Protein AF-A0A519BRN1-F1 (afdb_monomer)

Secondary structure (DSSP, 8-state):
----EEEEEPTTTTT-TT-S-SEEEEETTS--EEEEEEEESSSEEEEEHHHHHHHHHHHHHTT-EEEEEEEETTTEEEEE-GGGSEE-SSEEEEEHHHHHHH-B-HHHHH--

Mean predicted aligned error: 5.18 Å

Radius of gyration: 13.84 Å; Cα contacts (8 Å, |Δi|>4): 198; chains: 1; bounding box: 29×32×37 Å

Sequence (112 aa):
MSNKKKGSNVAGSGVNDDSPCDLIVGKINRKGFTIEAKSSRKDRIYISKMQIEDFILFSKMINLNPIIALRFNREGWLFLNPKELVDSGKNWVISLKKAKEKGLRFSQFFEK

Nearest PDB structures (foldseek):
  2wcw-assembly1_B  TM=8.938E-01  e=7.271E-10  Archaeoglobus fulgidus
  2wcz-assembly1_A  TM=8.774E-01  e=1.377E-09  Archaeoglobus fulgidus
  2wcw-assembly2_C  TM=8.728E-01  e=1.212E-09  Archaeoglobus fulgidus
  2wcz-assembly1_B  TM=8.719E-01  e=2.153E-09  Archaeoglobus fulgidus
  2eo0-assembly2_A  TM=8.766E-01  e=1.452E-06  Sulfurisphaera tokodaii str. 7

Structure (mmCIF, N/CA/C/O backbone):
data_AF-A0A519BRN1-F1
#
_entry.id   AF-A0A519BRN1-F1
#
loop_
_atom_site.group_PDB
_atom_site.id
_atom_site.type_symbol
_atom_site.label_atom_id
_atom_site.label_alt_id
_atom_site.label_comp_id
_atom_site.label_asym_id
_atom_site.label_entity_id
_atom_site.label_seq_id
_atom_site.pdbx_PDB_ins_code
_atom_site.Cartn_x
_atom_site.Cartn_y
_atom_site.Cartn_z
_atom_site.occupancy
_atom_site.B_iso_or_equiv
_atom_site.auth_seq_id
_atom_site.auth_comp_id
_atom_site.auth_asym_id
_atom_site.auth_atom_id
_atom_site.pdbx_PDB_model_num
ATOM 1 N N . MET A 1 1 ? -3.869 -18.170 -23.957 1.00 42.00 1 MET A N 1
ATOM 2 C CA . MET A 1 1 ? -2.509 -18.220 -23.365 1.00 42.00 1 MET A CA 1
ATOM 3 C C . MET A 1 1 ? -2.621 -18.138 -21.848 1.00 42.00 1 MET A C 1
ATOM 5 O O . MET A 1 1 ? -3.193 -17.185 -21.343 1.00 42.00 1 MET A O 1
ATOM 9 N N . SER A 1 2 ? -2.141 -19.148 -21.121 1.00 44.34 2 SER A N 1
ATOM 10 C CA . SER A 1 2 ? -2.207 -19.202 -19.652 1.00 44.34 2 SER A CA 1
ATOM 11 C C . SER A 1 2 ? -1.351 -18.097 -19.015 1.00 44.34 2 SER A C 1
ATOM 13 O O . SER A 1 2 ? -0.135 -18.087 -19.206 1.00 44.34 2 SER A O 1
ATOM 15 N N . ASN A 1 3 ? -1.958 -17.217 -18.210 1.00 50.66 3 ASN A N 1
ATOM 16 C CA . ASN A 1 3 ? -1.281 -16.213 -17.374 1.00 50.66 3 ASN A CA 1
ATOM 17 C C . ASN A 1 3 ? -0.478 -16.904 -16.241 1.00 50.66 3 ASN A C 1
ATOM 19 O O . ASN A 1 3 ? -0.870 -16.858 -15.073 1.00 50.66 3 ASN A O 1
ATOM 23 N N . LYS A 1 4 ? 0.632 -17.585 -16.570 1.00 59.59 4 LYS A N 1
ATOM 24 C CA . LYS A 1 4 ? 1.531 -18.197 -15.575 1.00 59.59 4 LYS A CA 1
ATOM 25 C C . LYS A 1 4 ? 2.218 -17.099 -14.755 1.00 59.59 4 LYS A C 1
ATOM 27 O O . LYS A 1 4 ? 2.780 -16.156 -15.310 1.00 59.59 4 LYS A O 1
ATOM 32 N N . LYS A 1 5 ? 2.169 -17.239 -13.430 1.00 64.81 5 LYS A N 1
ATOM 33 C CA . LYS A 1 5 ? 2.798 -16.346 -12.447 1.00 64.81 5 LYS A CA 1
ATOM 34 C C . LYS A 1 5 ? 3.706 -17.180 -11.559 1.00 64.81 5 LYS A C 1
ATOM 36 O O . LYS A 1 5 ? 3.372 -18.323 -11.256 1.00 64.81 5 LYS A O 1
ATOM 41 N N . LYS A 1 6 ? 4.834 -16.614 -11.149 1.00 70.56 6 LYS A N 1
ATOM 42 C CA . LYS A 1 6 ? 5.718 -17.205 -10.140 1.00 70.56 6 LYS A CA 1
ATOM 43 C C . LYS A 1 6 ? 5.949 -16.158 -9.062 1.00 70.56 6 LYS A C 1
ATOM 45 O O . LYS A 1 6 ? 6.161 -14.993 -9.395 1.00 70.56 6 LYS A O 1
ATOM 50 N N . GLY A 1 7 ? 5.853 -16.567 -7.806 1.00 69.25 7 GLY A N 1
ATOM 51 C CA . GLY A 1 7 ? 6.103 -15.711 -6.654 1.00 69.25 7 GLY A CA 1
ATOM 52 C C . GLY A 1 7 ? 7.159 -16.335 -5.758 1.00 69.25 7 GLY A C 1
ATOM 53 O O . GLY A 1 7 ? 7.232 -17.560 -5.663 1.00 69.25 7 GLY A O 1
ATOM 54 N N . SER A 1 8 ? 7.958 -15.494 -5.118 1.00 67.88 8 SER A N 1
ATOM 55 C CA . SER A 1 8 ? 8.890 -15.888 -4.065 1.00 67.88 8 SER A CA 1
ATOM 56 C C . SER A 1 8 ? 8.759 -14.926 -2.891 1.00 67.88 8 SER A C 1
ATOM 58 O O . SER A 1 8 ? 8.619 -13.717 -3.097 1.00 67.88 8 SER A O 1
ATOM 60 N N . ASN A 1 9 ? 8.830 -15.465 -1.675 1.00 75.69 9 ASN A N 1
ATOM 61 C CA . ASN A 1 9 ? 9.023 -14.650 -0.478 1.00 75.69 9 ASN A CA 1
ATOM 62 C C . ASN A 1 9 ? 10.421 -14.029 -0.515 1.00 75.69 9 ASN A C 1
ATOM 64 O O . ASN A 1 9 ? 11.356 -14.646 -1.037 1.00 75.69 9 ASN A O 1
ATOM 68 N N . VAL A 1 10 ? 10.567 -12.834 0.049 1.00 69.94 10 VAL A N 1
ATOM 69 C CA . VAL A 1 10 ? 11.888 -12.237 0.256 1.00 69.94 10 VAL A CA 1
ATOM 70 C C . VAL A 1 10 ? 12.510 -12.837 1.516 1.00 69.94 10 VAL A C 1
ATOM 72 O O . VAL A 1 10 ? 11.871 -12.933 2.562 1.00 69.94 10 VAL A O 1
ATOM 75 N N . ALA A 1 11 ? 13.759 -13.295 1.419 1.00 68.88 11 ALA A N 1
ATOM 76 C CA . ALA A 1 11 ? 14.470 -13.829 2.574 1.00 68.88 11 ALA A CA 1
ATOM 77 C C . ALA A 1 11 ? 14.597 -12.740 3.654 1.00 68.88 11 ALA A C 1
ATOM 79 O O . ALA A 1 11 ? 15.075 -11.647 3.371 1.00 68.88 11 ALA A O 1
ATOM 80 N N . GLY A 1 12 ? 14.162 -13.045 4.878 1.00 55.59 12 GLY A N 1
ATOM 81 C CA . GLY A 1 12 ? 14.178 -12.102 6.000 1.00 55.59 12 GLY A CA 1
ATOM 82 C C . GLY A 1 12 ? 12.842 -11.417 6.306 1.00 55.59 12 GLY A C 1
ATOM 83 O O . GLY A 1 12 ? 12.723 -10.882 7.405 1.00 55.59 12 GLY A O 1
ATOM 84 N N . SER A 1 13 ? 11.821 -11.519 5.438 1.00 58.34 13 SER A N 1
ATOM 85 C CA . SER A 1 13 ? 10.510 -10.830 5.534 1.00 58.34 13 SER A CA 1
ATOM 86 C C . SER A 1 13 ? 9.575 -11.290 6.677 1.00 58.34 13 SER A C 1
ATOM 88 O O . SER A 1 13 ? 8.353 -11.297 6.555 1.00 58.34 13 SER A O 1
ATOM 90 N N . GLY A 1 14 ? 10.134 -11.740 7.795 1.00 50.09 14 GLY A N 1
ATOM 91 C CA . GLY A 1 14 ? 9.390 -12.202 8.970 1.00 50.09 14 GLY A CA 1
ATOM 92 C C . GLY A 1 14 ? 10.242 -12.395 10.225 1.00 50.09 14 GLY A C 1
ATOM 93 O O . GLY A 1 14 ? 9.695 -12.751 11.265 1.00 50.09 14 GLY A O 1
ATOM 94 N N . VAL A 1 15 ? 11.559 -12.176 10.131 1.00 53.34 15 VAL A N 1
ATOM 95 C CA . VAL A 1 15 ? 12.506 -12.280 11.255 1.00 53.34 15 VAL A CA 1
ATOM 96 C C . VAL A 1 15 ? 13.200 -10.948 11.555 1.00 53.34 15 VAL A C 1
ATOM 98 O O . VAL A 1 15 ? 13.464 -10.690 12.723 1.00 53.34 15 VAL A O 1
ATOM 101 N N . ASN A 1 16 ? 13.404 -10.088 10.544 1.00 49.34 16 ASN A N 1
ATOM 102 C CA . ASN A 1 16 ? 13.910 -8.716 10.676 1.00 49.34 16 ASN A CA 1
ATOM 103 C C . ASN A 1 16 ? 13.008 -7.747 9.886 1.00 49.34 16 ASN A C 1
ATOM 105 O O . ASN A 1 16 ? 12.509 -8.102 8.819 1.00 49.34 16 ASN A O 1
ATOM 109 N N . ASP A 1 17 ? 12.836 -6.521 10.387 1.00 57.56 17 ASP A N 1
ATOM 110 C CA . ASP A 1 17 ? 12.020 -5.456 9.763 1.00 57.56 17 ASP A CA 1
ATOM 111 C C . ASP A 1 17 ? 12.728 -4.783 8.558 1.00 57.56 17 ASP A C 1
ATOM 113 O O . ASP A 1 17 ? 12.191 -3.862 7.951 1.00 57.56 17 ASP A O 1
ATOM 117 N N . ASP A 1 18 ? 13.923 -5.262 8.187 1.00 64.38 18 ASP A N 1
ATOM 118 C CA . ASP A 1 18 ? 14.767 -4.699 7.117 1.00 64.38 18 ASP A CA 1
ATOM 119 C C . ASP A 1 18 ? 14.486 -5.303 5.727 1.00 64.38 18 ASP A C 1
ATOM 121 O O . ASP A 1 18 ? 15.200 -5.026 4.759 1.00 64.38 18 ASP A O 1
ATOM 125 N N . SER A 1 19 ? 13.477 -6.173 5.599 1.00 78.50 19 SER A N 1
ATOM 126 C CA . SER A 1 19 ? 13.108 -6.705 4.285 1.00 78.50 19 SER A CA 1
ATOM 127 C C . SER A 1 19 ? 12.488 -5.596 3.432 1.00 78.50 19 SER A C 1
ATOM 129 O O . SER A 1 19 ? 11.524 -4.965 3.862 1.00 78.50 19 SER A O 1
ATOM 131 N N . PRO A 1 20 ? 12.960 -5.374 2.194 1.00 81.94 20 PRO A N 1
ATOM 132 C CA . PRO A 1 20 ? 12.492 -4.256 1.383 1.00 81.94 20 PRO A CA 1
ATOM 133 C C . PRO A 1 20 ? 11.085 -4.464 0.797 1.00 81.94 20 PRO A C 1
ATOM 135 O O . PRO A 1 20 ? 10.507 -3.526 0.252 1.00 81.94 20 PRO A O 1
ATOM 138 N N . CYS A 1 21 ? 10.565 -5.697 0.839 1.00 89.38 21 CYS A N 1
ATOM 139 C CA . CYS A 1 21 ? 9.157 -6.057 0.641 1.00 89.38 21 CYS A CA 1
ATOM 140 C C . CYS A 1 21 ? 8.899 -7.493 1.136 1.00 89.38 21 CYS A C 1
ATOM 142 O O . CYS A 1 21 ? 9.845 -8.207 1.477 1.00 89.38 21 CYS A O 1
ATOM 144 N N . ASP A 1 22 ? 7.646 -7.952 1.108 1.00 91.12 22 ASP A N 1
ATOM 145 C CA . ASP A 1 22 ? 7.287 -9.324 1.495 1.00 91.12 22 ASP A CA 1
ATOM 146 C C . ASP A 1 22 ? 7.333 -10.313 0.324 1.00 91.12 22 ASP A C 1
ATOM 148 O O . ASP A 1 22 ? 7.795 -11.448 0.469 1.00 91.12 22 ASP A O 1
ATOM 152 N N . LEU A 1 23 ? 6.848 -9.904 -0.856 1.00 92.19 23 LEU A N 1
ATOM 153 C CA . LEU A 1 23 ? 6.756 -10.780 -2.029 1.00 92.19 23 LEU A CA 1
ATOM 154 C C . LEU A 1 23 ? 7.238 -10.097 -3.302 1.00 92.19 23 LEU A C 1
ATOM 156 O O . LEU A 1 23 ? 6.908 -8.945 -3.586 1.00 92.19 23 LEU A O 1
ATOM 160 N N . ILE A 1 24 ? 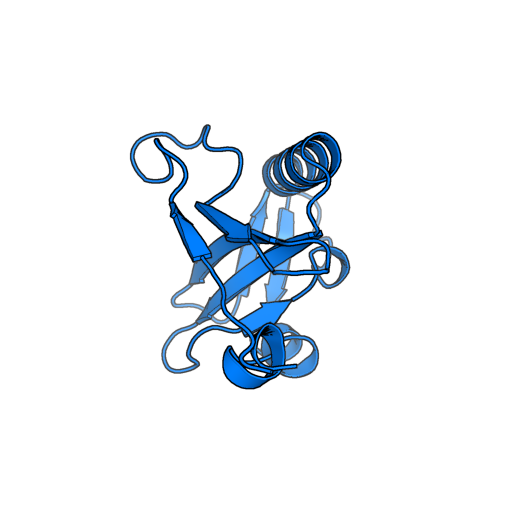7.893 -10.886 -4.149 1.00 93.56 24 ILE A N 1
ATOM 161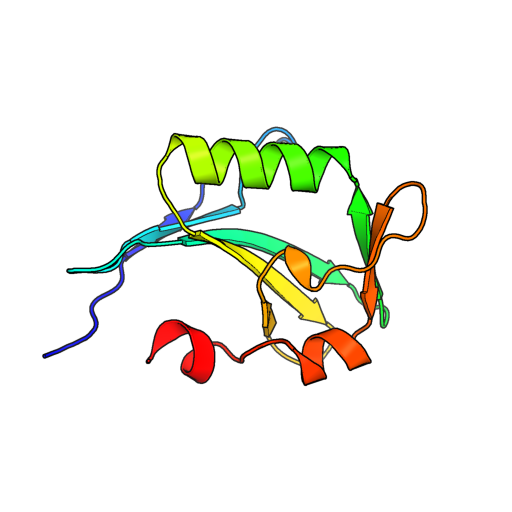 C CA . ILE A 1 24 ? 8.176 -10.530 -5.537 1.00 93.56 24 ILE A CA 1
ATOM 162 C C . ILE A 1 24 ? 7.399 -11.480 -6.443 1.00 93.56 24 ILE A C 1
ATOM 164 O O . ILE A 1 24 ? 7.498 -12.703 -6.328 1.00 93.56 24 ILE A O 1
ATOM 168 N N . VAL A 1 25 ? 6.608 -10.916 -7.354 1.00 92.88 25 VAL A N 1
ATOM 169 C CA . VAL A 1 25 ? 5.754 -11.659 -8.283 1.00 92.88 25 VAL A CA 1
ATOM 170 C C . VAL A 1 25 ? 6.153 -11.348 -9.717 1.00 92.88 25 VAL A C 1
ATOM 172 O O . VAL A 1 25 ? 5.922 -10.250 -10.228 1.00 92.88 25 VAL A O 1
ATOM 175 N N . GLY A 1 26 ? 6.694 -12.352 -10.401 1.00 89.94 26 GLY A N 1
ATOM 176 C CA . GLY A 1 26 ? 6.994 -12.294 -11.826 1.00 89.94 26 GLY A CA 1
ATOM 177 C C . GLY A 1 26 ? 5.749 -12.509 -12.690 1.00 89.94 26 GLY A C 1
ATOM 178 O O . GLY A 1 26 ? 4.886 -13.341 -12.385 1.00 89.94 26 GLY A O 1
ATOM 179 N N . LYS A 1 27 ? 5.680 -11.791 -13.815 1.00 89.25 27 LYS A N 1
ATOM 180 C CA . LYS A 1 27 ? 4.690 -11.998 -14.878 1.00 89.25 27 LYS A CA 1
ATOM 181 C C . LYS A 1 27 ? 5.394 -12.153 -16.226 1.00 89.25 27 LYS A C 1
ATOM 183 O O . LYS A 1 27 ? 6.375 -11.477 -16.504 1.00 89.25 27 LYS A O 1
ATOM 188 N N . ILE A 1 28 ? 4.870 -13.043 -17.064 1.00 87.50 28 ILE A N 1
ATOM 189 C CA . ILE A 1 28 ? 5.349 -13.223 -18.440 1.00 87.50 28 ILE A CA 1
ATOM 190 C C . ILE A 1 28 ? 4.838 -12.050 -19.293 1.00 87.50 28 ILE A C 1
ATOM 192 O O . ILE A 1 28 ? 3.664 -11.689 -19.192 1.00 87.50 28 ILE A O 1
ATOM 196 N N . ASN A 1 29 ? 5.713 -11.468 -20.120 1.00 87.00 29 ASN A N 1
ATOM 197 C CA . ASN A 1 29 ? 5.421 -10.396 -21.090 1.00 87.00 29 ASN A CA 1
ATOM 198 C C . ASN A 1 29 ? 4.893 -9.069 -20.508 1.00 87.00 29 ASN A C 1
ATOM 200 O O . ASN A 1 29 ? 4.349 -8.248 -21.241 1.00 87.00 29 ASN A O 1
ATOM 204 N N . ARG A 1 30 ? 5.032 -8.833 -19.198 1.00 88.69 30 ARG A N 1
ATOM 205 C CA . ARG A 1 30 ? 4.713 -7.546 -18.555 1.00 88.69 30 ARG A CA 1
ATOM 206 C C . ARG A 1 30 ? 5.469 -7.386 -17.244 1.00 88.69 30 ARG A C 1
ATOM 208 O O . ARG A 1 30 ? 5.856 -8.373 -16.625 1.00 88.69 30 ARG A O 1
ATOM 215 N N . LYS A 1 31 ? 5.620 -6.137 -16.802 1.00 91.62 31 LYS A N 1
ATOM 216 C CA . LYS A 1 31 ? 6.245 -5.792 -15.521 1.00 91.62 31 LYS A CA 1
ATOM 217 C C . LYS A 1 31 ? 5.529 -6.509 -14.366 1.00 91.62 31 LYS A C 1
ATOM 219 O O . LYS A 1 31 ? 4.299 -6.475 -14.277 1.00 91.62 31 LYS A O 1
ATOM 224 N N . GLY A 1 32 ? 6.306 -7.186 -13.522 1.00 94.62 32 GLY A N 1
ATOM 225 C CA . GLY A 1 32 ? 5.818 -7.871 -12.326 1.00 94.62 32 GLY A CA 1
ATOM 226 C C . GLY A 1 32 ? 5.502 -6.904 -11.183 1.00 94.62 32 GLY A C 1
ATOM 227 O O . GLY A 1 32 ? 5.374 -5.694 -11.389 1.00 94.62 32 GLY A O 1
ATOM 228 N N . PHE A 1 33 ? 5.402 -7.443 -9.973 1.00 96.38 33 PHE A N 1
ATOM 229 C CA . PHE A 1 33 ? 5.060 -6.683 -8.775 1.00 96.38 33 PHE A CA 1
ATOM 230 C C . PHE A 1 33 ? 6.016 -6.975 -7.629 1.00 96.38 33 PHE A C 1
ATOM 232 O O . PHE A 1 33 ? 6.442 -8.112 -7.445 1.00 96.38 33 PHE A O 1
ATOM 239 N N . THR A 1 34 ? 6.273 -5.952 -6.836 1.00 97.50 34 THR A N 1
ATOM 240 C CA . THR A 1 34 ? 6.678 -6.068 -5.436 1.00 97.50 34 THR A CA 1
ATOM 241 C C . THR A 1 34 ? 5.439 -5.872 -4.578 1.00 97.50 34 THR A C 1
ATOM 243 O O . THR A 1 34 ? 4.556 -5.080 -4.924 1.00 97.50 34 THR A O 1
ATOM 246 N N . ILE A 1 35 ? 5.337 -6.614 -3.482 1.00 96.88 35 ILE A N 1
ATOM 247 C CA . ILE A 1 35 ? 4.173 -6.564 -2.602 1.00 96.88 35 ILE A CA 1
ATOM 248 C C . ILE A 1 35 ? 4.632 -6.388 -1.164 1.00 96.88 35 ILE A C 1
ATOM 250 O O . ILE A 1 35 ? 5.395 -7.208 -0.662 1.00 96.88 35 ILE A O 1
ATOM 254 N N . GLU A 1 36 ? 4.107 -5.352 -0.522 1.00 96.81 36 GLU A N 1
ATOM 255 C CA . GLU A 1 36 ? 4.180 -5.144 0.922 1.00 96.81 36 GLU A CA 1
ATOM 256 C C . GLU A 1 36 ? 2.831 -5.541 1.531 1.00 96.81 36 GLU A C 1
ATOM 258 O O . GLU A 1 36 ? 1.780 -5.009 1.153 1.00 96.81 36 GLU A O 1
ATOM 263 N N . ALA A 1 37 ? 2.832 -6.505 2.443 1.00 96.44 37 ALA A N 1
ATOM 264 C CA . ALA A 1 37 ? 1.644 -7.051 3.068 1.00 96.44 37 ALA A CA 1
ATOM 265 C C . ALA A 1 37 ? 1.458 -6.482 4.477 1.00 96.44 37 ALA A C 1
ATOM 267 O O . ALA A 1 37 ? 2.329 -6.544 5.338 1.00 96.44 37 ALA A O 1
ATOM 268 N N . LYS A 1 38 ? 0.259 -5.969 4.760 1.00 96.38 38 LYS A N 1
ATOM 269 C CA . LYS A 1 38 ? -0.125 -5.527 6.104 1.00 96.38 38 LYS A CA 1
ATOM 270 C C . LYS A 1 38 ? -1.461 -6.124 6.494 1.00 96.38 38 LYS A C 1
ATOM 272 O O . LYS A 1 38 ? -2.362 -6.304 5.672 1.00 96.38 38 LYS A O 1
ATOM 277 N N . SER A 1 39 ? -1.606 -6.414 7.780 1.00 96.44 39 SER A N 1
ATOM 278 C CA . SER A 1 39 ? -2.858 -6.916 8.330 1.00 96.44 39 SER A CA 1
ATOM 279 C C . SER A 1 39 ? -3.277 -6.135 9.564 1.00 96.44 39 SER A C 1
ATOM 281 O O . SER A 1 39 ? -2.445 -5.610 10.300 1.00 96.44 39 SER A O 1
ATOM 283 N N . SER A 1 40 ? -4.584 -6.035 9.783 1.00 96.19 40 SER A N 1
ATOM 284 C CA . SER A 1 40 ? -5.140 -5.418 10.983 1.00 96.19 40 SER A CA 1
ATOM 285 C C . SER A 1 40 ? -6.420 -6.121 11.399 1.00 96.19 40 SER A C 1
ATOM 287 O O . SER A 1 40 ? -7.246 -6.515 10.573 1.00 96.19 40 SER A O 1
ATOM 289 N N . ARG A 1 41 ? -6.593 -6.253 12.716 1.00 95.56 41 ARG A N 1
ATOM 290 C CA . ARG A 1 41 ? -7.864 -6.674 13.322 1.00 95.56 41 ARG A CA 1
ATOM 291 C C . ARG A 1 41 ? -8.863 -5.516 13.436 1.00 95.56 41 ARG A C 1
ATOM 293 O O . ARG A 1 41 ? -10.039 -5.770 13.674 1.00 95.56 41 ARG A O 1
ATOM 300 N N . LYS A 1 42 ? -8.388 -4.273 13.298 1.00 96.38 42 LYS A N 1
ATOM 301 C CA . LYS A 1 42 ? -9.190 -3.041 13.306 1.00 96.38 42 LYS A CA 1
ATOM 302 C C . LYS A 1 42 ? -9.611 -2.679 11.882 1.00 96.38 42 LYS A C 1
ATOM 304 O O . LYS A 1 42 ? -9.218 -3.329 10.922 1.00 96.38 42 LYS A O 1
ATOM 309 N N . ASP A 1 43 ? -10.369 -1.602 11.741 1.00 97.69 43 ASP A N 1
ATOM 310 C CA . ASP A 1 43 ? -10.815 -1.051 10.460 1.00 97.69 43 ASP A CA 1
ATOM 311 C C . ASP A 1 43 ? -9.776 -0.139 9.782 1.00 97.69 43 ASP A C 1
ATOM 313 O O . ASP A 1 43 ? -10.066 0.460 8.748 1.00 97.69 43 ASP A O 1
ATOM 317 N N . ARG A 1 44 ? -8.571 -0.007 10.347 1.00 98.12 44 ARG A N 1
ATOM 318 C CA . ARG A 1 44 ? -7.480 0.814 9.810 1.00 98.12 44 ARG A CA 1
ATOM 319 C C . ARG A 1 44 ? -6.145 0.084 9.871 1.00 98.12 44 ARG A C 1
ATOM 321 O O . ARG A 1 44 ? -5.883 -0.675 10.809 1.00 98.12 44 ARG A O 1
ATOM 328 N N . ILE A 1 45 ? -5.308 0.354 8.874 1.00 98.31 45 ILE A N 1
ATOM 329 C CA . ILE A 1 45 ? -3.894 -0.027 8.811 1.00 98.31 45 ILE A CA 1
ATOM 330 C C . ILE A 1 45 ? -3.078 1.262 8.723 1.00 98.31 45 ILE A C 1
ATOM 332 O O . ILE A 1 45 ? -3.392 2.130 7.909 1.00 98.31 45 ILE A O 1
ATOM 336 N N . TYR A 1 46 ? -2.054 1.364 9.568 1.00 97.31 46 TYR A N 1
ATOM 337 C CA . TYR A 1 46 ? -1.082 2.453 9.579 1.00 97.31 46 TYR A CA 1
ATOM 338 C C . TYR A 1 46 ? 0.275 1.892 9.165 1.00 97.31 46 TYR A C 1
ATOM 340 O O . TYR A 1 46 ? 0.655 0.818 9.630 1.00 97.31 46 TYR A O 1
ATOM 348 N N . ILE A 1 47 ? 0.980 2.611 8.301 1.00 96.69 47 ILE A N 1
ATOM 349 C CA . ILE A 1 47 ? 2.306 2.247 7.798 1.00 96.69 47 ILE A CA 1
ATOM 350 C C . ILE A 1 47 ? 3.173 3.496 7.911 1.00 96.69 47 ILE A C 1
ATOM 352 O O . ILE A 1 47 ? 2.707 4.589 7.582 1.00 96.69 47 ILE A O 1
ATOM 356 N N . SER A 1 48 ? 4.399 3.370 8.414 1.00 96.56 48 SER A N 1
ATOM 357 C CA . SER A 1 48 ? 5.272 4.539 8.542 1.00 96.56 48 SER A CA 1
ATOM 358 C C . SER A 1 48 ? 5.584 5.129 7.163 1.00 96.56 48 SER A C 1
ATOM 360 O O . SER A 1 48 ? 5.577 4.426 6.149 1.00 96.56 48 SER A O 1
ATOM 362 N N . LYS A 1 49 ? 5.836 6.442 7.116 1.00 96.56 49 LYS A N 1
ATOM 363 C CA . LYS A 1 49 ? 6.233 7.109 5.866 1.00 96.56 49 LYS A CA 1
ATOM 364 C C . LYS A 1 49 ? 7.511 6.505 5.291 1.00 96.56 49 LYS A C 1
ATOM 366 O O . LYS A 1 49 ? 7.505 6.099 4.135 1.00 96.56 49 LYS A O 1
ATOM 371 N N . MET A 1 50 ? 8.516 6.329 6.148 1.00 95.00 50 MET A N 1
ATOM 372 C CA . MET A 1 50 ? 9.798 5.718 5.802 1.00 95.00 50 MET A CA 1
ATOM 373 C C . MET A 1 50 ? 9.631 4.324 5.181 1.00 95.00 50 MET A C 1
ATOM 375 O O . MET A 1 50 ? 10.141 4.083 4.098 1.00 95.00 50 MET A O 1
ATOM 379 N N . GLN A 1 51 ? 8.815 3.444 5.776 1.00 94.81 51 GLN A N 1
ATOM 380 C CA . GLN A 1 51 ? 8.597 2.098 5.230 1.00 94.81 51 GLN A CA 1
ATOM 381 C C . GLN A 1 51 ? 7.976 2.124 3.824 1.00 94.81 51 GLN A C 1
ATOM 383 O O . GLN A 1 51 ? 8.360 1.339 2.962 1.00 94.81 51 GLN A O 1
ATOM 388 N N . ILE A 1 52 ? 7.023 3.028 3.564 1.00 96.50 52 ILE A N 1
ATOM 389 C CA . ILE A 1 52 ? 6.430 3.176 2.225 1.00 96.50 52 ILE A CA 1
ATOM 390 C C . ILE A 1 52 ? 7.430 3.769 1.229 1.00 96.50 52 ILE A C 1
ATOM 392 O O . ILE A 1 52 ? 7.458 3.343 0.073 1.00 96.50 52 ILE A O 1
ATOM 396 N N . GLU A 1 53 ? 8.237 4.737 1.657 1.00 96.25 53 GLU A N 1
ATOM 397 C CA . GLU A 1 53 ? 9.274 5.360 0.832 1.00 96.25 53 GLU A CA 1
ATOM 398 C C . GLU A 1 53 ? 10.350 4.346 0.430 1.00 96.25 53 GLU A C 1
ATOM 400 O O . GLU A 1 53 ? 10.615 4.193 -0.765 1.00 96.25 53 GLU A O 1
ATOM 405 N N . ASP A 1 54 ? 10.877 3.586 1.391 1.00 95.75 54 ASP A N 1
ATOM 406 C CA . ASP A 1 54 ? 11.880 2.543 1.165 1.00 95.75 54 ASP A CA 1
ATOM 407 C C . ASP A 1 54 ? 11.334 1.433 0.258 1.00 95.75 54 ASP A C 1
ATOM 409 O O . ASP A 1 54 ? 11.976 1.045 -0.724 1.00 95.75 54 ASP A O 1
ATOM 413 N N . PHE A 1 55 ? 10.095 0.987 0.501 1.00 96.44 55 PHE A N 1
ATOM 414 C CA . PHE A 1 55 ? 9.412 0.010 -0.349 1.00 96.44 55 PHE A CA 1
ATOM 415 C C . PHE A 1 55 ? 9.268 0.500 -1.799 1.00 96.44 55 PHE A C 1
ATOM 417 O O . PHE A 1 55 ? 9.550 -0.240 -2.752 1.00 96.44 55 PHE A O 1
ATOM 424 N N . ILE A 1 56 ? 8.835 1.750 -2.006 1.00 97.44 56 ILE A N 1
ATOM 425 C CA . ILE A 1 56 ? 8.691 2.332 -3.348 1.00 97.44 56 ILE A CA 1
ATOM 426 C C . ILE A 1 56 ? 10.060 2.472 -4.021 1.00 97.44 56 ILE A C 1
ATOM 428 O O . ILE A 1 56 ? 10.183 2.150 -5.209 1.00 97.44 56 ILE A O 1
ATOM 432 N N . LEU A 1 57 ? 11.081 2.921 -3.287 1.00 97.00 57 LEU A N 1
ATOM 433 C CA . LEU A 1 57 ? 12.441 3.072 -3.796 1.00 97.00 57 LEU A CA 1
ATOM 434 C C . LEU A 1 57 ? 13.006 1.728 -4.260 1.00 97.00 57 LEU A C 1
ATOM 436 O O . LEU A 1 57 ? 13.439 1.615 -5.410 1.00 97.00 57 LEU A O 1
ATOM 440 N N . PHE A 1 58 ? 12.911 0.692 -3.427 1.00 95.69 58 PHE A N 1
ATOM 441 C CA . PHE A 1 58 ? 13.318 -0.665 -3.784 1.00 95.69 58 PHE A CA 1
ATOM 442 C C . PHE A 1 58 ? 12.588 -1.173 -5.031 1.00 95.69 58 PHE A C 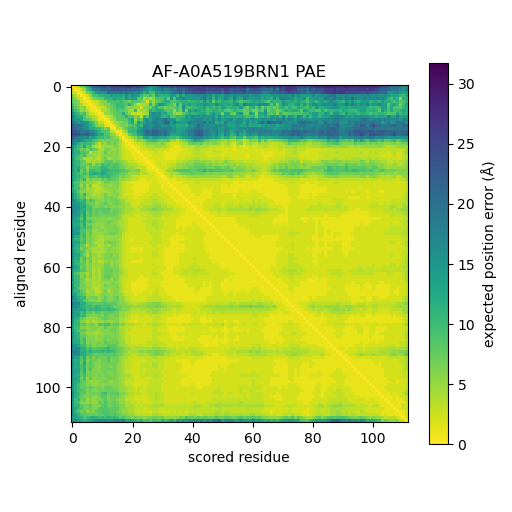1
ATOM 444 O O . PHE A 1 58 ? 13.206 -1.643 -5.988 1.00 95.69 58 PHE A O 1
ATOM 451 N N . SER A 1 59 ? 11.264 -1.017 -5.065 1.00 97.00 59 SER A N 1
ATOM 452 C CA . SER A 1 59 ? 10.432 -1.439 -6.197 1.00 97.00 59 SER A CA 1
ATOM 453 C C . SER A 1 59 ? 10.850 -0.763 -7.504 1.00 97.00 59 SER A C 1
ATOM 455 O O . SER A 1 59 ? 10.866 -1.392 -8.567 1.00 97.00 59 SER A O 1
ATOM 457 N N . LYS A 1 60 ? 11.229 0.520 -7.429 1.00 96.88 60 LYS A N 1
ATOM 458 C CA . LYS A 1 60 ? 11.764 1.285 -8.557 1.00 96.88 60 LYS A CA 1
ATOM 459 C C . LYS A 1 60 ? 13.137 0.767 -8.985 1.00 96.88 60 LYS A C 1
ATOM 461 O O . LYS A 1 60 ? 13.339 0.592 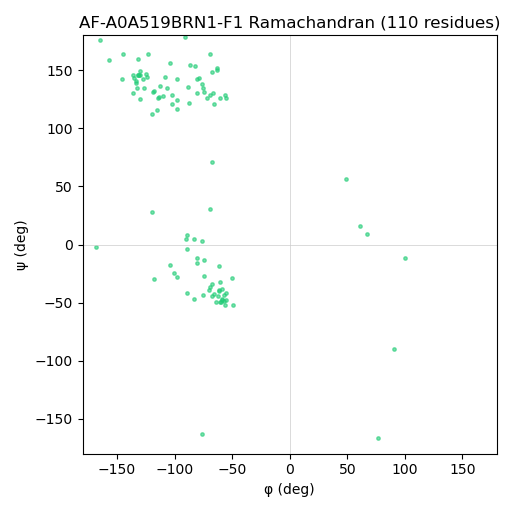-10.185 1.00 96.88 60 LYS A O 1
ATOM 466 N N . MET A 1 61 ? 14.035 0.486 -8.040 1.00 96.62 61 MET A N 1
ATOM 467 C CA . MET A 1 61 ? 15.380 -0.038 -8.316 1.00 96.62 61 MET A CA 1
ATOM 468 C C . MET A 1 61 ? 15.341 -1.347 -9.104 1.00 96.62 61 MET A C 1
ATOM 470 O O . MET A 1 61 ? 16.074 -1.496 -10.077 1.00 96.62 61 MET A O 1
ATOM 474 N N . ILE A 1 62 ? 14.453 -2.272 -8.735 1.00 95.25 62 ILE A N 1
ATOM 475 C CA . ILE A 1 62 ? 14.325 -3.564 -9.429 1.00 95.25 62 ILE A CA 1
ATOM 476 C C . ILE A 1 62 ? 13.340 -3.530 -10.604 1.00 95.25 62 ILE A C 1
ATOM 478 O O . ILE A 1 62 ? 13.010 -4.567 -11.177 1.00 95.25 62 ILE A O 1
ATOM 482 N N . ASN A 1 63 ? 12.852 -2.338 -10.960 1.00 96.12 63 ASN A N 1
ATOM 483 C CA . ASN A 1 63 ? 11.884 -2.108 -12.021 1.00 96.12 63 ASN A CA 1
ATOM 484 C C . ASN A 1 63 ? 10.673 -3.057 -11.930 1.00 96.12 63 ASN A C 1
ATOM 486 O O . ASN A 1 63 ? 10.315 -3.721 -12.904 1.00 96.12 63 ASN A O 1
ATOM 490 N N . LEU A 1 64 ? 9.983 -3.063 -10.784 1.00 97.06 64 LEU A N 1
ATOM 491 C CA . LEU A 1 64 ? 8.692 -3.734 -10.574 1.00 97.06 64 LEU A CA 1
ATOM 492 C C . LEU A 1 64 ? 7.620 -2.746 -10.084 1.00 97.06 64 LEU A C 1
ATOM 494 O O . LEU A 1 64 ? 7.915 -1.599 -9.751 1.00 97.06 64 LEU A O 1
ATOM 498 N N . ASN A 1 65 ? 6.347 -3.137 -10.170 1.00 97.19 65 ASN A N 1
ATOM 499 C CA . ASN A 1 65 ? 5.235 -2.289 -9.738 1.00 97.19 65 ASN A CA 1
ATOM 500 C C . ASN A 1 65 ? 4.961 -2.496 -8.236 1.00 97.19 65 ASN A C 1
ATOM 502 O O . ASN A 1 65 ? 4.631 -3.624 -7.865 1.00 97.19 65 ASN A O 1
ATOM 506 N N . PRO A 1 66 ? 5.030 -1.448 -7.395 1.00 97.94 66 PRO A N 1
ATOM 507 C CA . PRO A 1 66 ? 4.755 -1.567 -5.967 1.00 97.94 66 PRO A CA 1
ATOM 508 C C . PRO A 1 66 ? 3.259 -1.710 -5.706 1.00 97.94 66 PRO A C 1
ATOM 510 O O . PRO A 1 66 ? 2.455 -0.922 -6.214 1.00 97.94 66 PRO A O 1
ATOM 513 N N . ILE A 1 67 ? 2.890 -2.695 -4.893 1.00 98.19 67 ILE A N 1
ATOM 514 C CA . ILE A 1 67 ? 1.511 -2.986 -4.496 1.00 98.19 67 ILE A CA 1
ATOM 515 C C . ILE A 1 67 ? 1.446 -3.210 -2.991 1.00 98.19 67 ILE A C 1
ATOM 517 O O . ILE A 1 67 ? 2.289 -3.892 -2.422 1.00 98.19 67 ILE A O 1
ATOM 521 N N . ILE A 1 68 ? 0.410 -2.674 -2.352 1.00 98.12 68 ILE A N 1
ATOM 522 C CA . ILE A 1 68 ? 0.108 -2.982 -0.956 1.00 98.12 68 ILE A CA 1
ATOM 523 C C . ILE A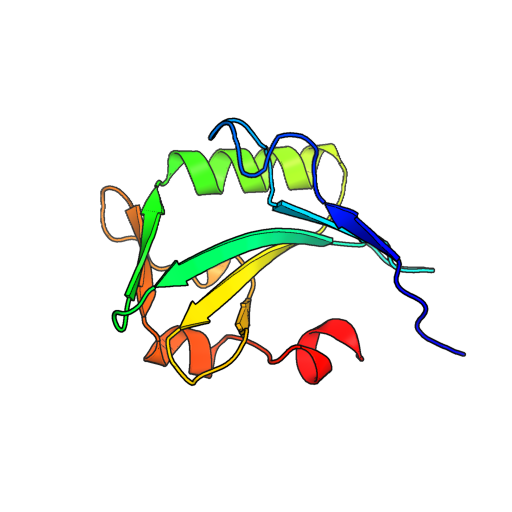 1 68 ? -0.974 -4.060 -0.922 1.00 98.12 68 ILE A C 1
ATOM 525 O O . ILE A 1 68 ? -2.051 -3.882 -1.501 1.00 98.12 68 ILE A O 1
ATOM 529 N N . ALA A 1 69 ? -0.694 -5.169 -0.241 1.00 98.12 69 ALA A N 1
ATOM 530 C CA . ALA A 1 69 ? -1.664 -6.209 0.069 1.00 98.12 69 ALA A CA 1
ATOM 531 C C . ALA A 1 69 ? -2.190 -6.007 1.495 1.00 98.12 69 ALA A C 1
ATOM 533 O O . ALA A 1 69 ? -1.455 -6.093 2.473 1.00 98.12 69 ALA A O 1
ATOM 534 N N . LEU A 1 70 ? -3.483 -5.738 1.625 1.00 98.25 70 LEU A N 1
ATOM 535 C CA . LEU A 1 70 ? -4.132 -5.440 2.896 1.00 98.25 70 LEU A CA 1
ATOM 536 C C . LEU A 1 70 ? -5.049 -6.593 3.291 1.00 98.25 70 LEU A C 1
ATOM 538 O O . LEU A 1 70 ? -5.926 -6.986 2.518 1.00 98.25 70 LEU A O 1
ATOM 542 N N . ARG A 1 71 ? -4.889 -7.099 4.515 1.00 97.69 71 ARG A N 1
ATOM 543 C CA . ARG A 1 71 ? -5.804 -8.075 5.114 1.00 97.69 71 ARG A CA 1
ATOM 544 C C . ARG A 1 71 ? -6.500 -7.491 6.333 1.00 97.69 71 ARG A C 1
ATOM 546 O O . ARG A 1 71 ? -5.882 -7.248 7.367 1.00 97.69 71 ARG A O 1
ATOM 553 N N . PHE A 1 72 ? -7.814 -7.361 6.227 1.00 97.00 72 PHE A N 1
ATOM 554 C CA . PHE A 1 72 ? -8.692 -7.054 7.350 1.00 97.00 72 PHE A CA 1
ATOM 555 C C . PHE A 1 72 ? -9.440 -8.317 7.788 1.00 97.00 72 PHE A C 1
ATOM 557 O O . PHE A 1 72 ? -9.622 -9.259 7.006 1.00 97.00 72 PHE A O 1
ATOM 564 N N . ASN A 1 73 ? -9.882 -8.354 9.044 1.00 94.31 73 ASN A N 1
ATOM 565 C CA . ASN A 1 73 ? -10.664 -9.476 9.560 1.00 94.31 73 ASN A CA 1
ATOM 566 C C . ASN A 1 73 ? -11.906 -9.733 8.694 1.00 94.31 73 ASN A C 1
ATOM 568 O O . ASN A 1 73 ? -12.721 -8.839 8.515 1.00 94.31 73 ASN A O 1
ATOM 572 N N . ARG A 1 74 ? -12.069 -10.981 8.228 1.00 92.31 74 ARG A N 1
ATOM 573 C CA . ARG A 1 74 ? -13.224 -11.479 7.448 1.00 92.31 74 ARG A CA 1
ATOM 574 C C . ARG A 1 74 ? -13.397 -10.896 6.035 1.00 92.31 74 ARG A C 1
ATOM 576 O O . ARG A 1 74 ? -14.392 -11.194 5.390 1.00 92.31 74 ARG A O 1
ATOM 583 N N . GLU A 1 75 ? -12.430 -10.139 5.518 1.00 92.50 75 GLU A N 1
ATOM 584 C CA . GLU A 1 75 ? -12.568 -9.461 4.211 1.00 92.50 75 GLU A CA 1
ATOM 585 C C . GLU A 1 75 ? -11.797 -10.137 3.067 1.00 92.50 75 GLU A C 1
ATOM 587 O O . GLU A 1 75 ? -12.084 -9.921 1.883 1.00 92.50 75 GLU A O 1
ATOM 592 N N . GLY A 1 76 ? -10.839 -10.999 3.417 1.00 93.94 76 GLY A N 1
ATOM 593 C CA . GLY A 1 76 ? -9.840 -11.514 2.485 1.00 93.94 76 GLY A CA 1
ATOM 594 C C . GLY A 1 76 ? -8.749 -10.479 2.191 1.00 93.94 76 GLY A C 1
ATOM 595 O O . GLY A 1 76 ? -8.608 -9.489 2.910 1.00 93.94 76 GLY A O 1
ATOM 596 N N . TRP A 1 77 ? -7.956 -10.735 1.149 1.00 97.31 77 TRP A N 1
ATOM 597 C CA . TRP A 1 77 ? -6.898 -9.827 0.699 1.00 97.31 77 TRP A CA 1
ATOM 598 C C . TRP A 1 77 ? -7.424 -8.806 -0.310 1.00 97.31 77 TRP A C 1
ATOM 600 O O . TRP A 1 77 ? -8.127 -9.165 -1.261 1.00 97.31 77 TRP A O 1
ATOM 610 N N . LEU A 1 78 ? -7.027 -7.551 -0.115 1.00 98.12 78 LEU A N 1
ATOM 611 C CA . LEU A 1 78 ? -7.261 -6.432 -1.023 1.00 98.12 78 LEU A CA 1
ATOM 612 C C . LEU A 1 78 ? -5.913 -5.895 -1.507 1.00 98.12 78 LEU A C 1
ATOM 614 O O . LEU A 1 78 ? -5.020 -5.657 -0.701 1.00 98.12 78 LEU A O 1
ATOM 618 N N . PHE A 1 79 ? -5.772 -5.696 -2.813 1.00 98.06 79 PHE A N 1
ATOM 619 C CA . PHE A 1 79 ? -4.538 -5.239 -3.453 1.00 98.06 79 PHE A CA 1
ATOM 620 C C . PHE A 1 79 ? -4.750 -3.847 -4.042 1.00 98.06 79 PHE A C 1
ATOM 622 O O . PHE A 1 79 ? -5.696 -3.645 -4.808 1.00 98.06 79 PHE A O 1
ATOM 629 N N . LEU A 1 80 ? -3.888 -2.888 -3.701 1.00 97.25 80 LEU A N 1
ATOM 630 C CA . LEU A 1 80 ? -3.983 -1.511 -4.194 1.00 97.25 80 LEU A CA 1
ATOM 631 C C . LEU A 1 80 ? -2.619 -0.861 -4.426 1.00 97.25 80 LEU A C 1
ATOM 633 O O . LEU A 1 80 ? -1.588 -1.334 -3.952 1.00 97.25 80 LEU A O 1
ATOM 637 N N . ASN A 1 81 ? -2.622 0.241 -5.176 1.00 97.56 81 ASN A N 1
ATOM 638 C CA . ASN A 1 81 ? -1.431 1.053 -5.397 1.00 97.56 81 ASN A CA 1
ATOM 639 C C . ASN A 1 81 ? -1.121 1.899 -4.141 1.00 97.56 81 ASN A C 1
ATOM 641 O O . ASN A 1 81 ? -2.058 2.482 -3.591 1.00 97.56 81 ASN A O 1
ATOM 645 N N . PRO A 1 82 ? 0.153 2.038 -3.719 1.00 97.94 82 PRO A N 1
ATOM 646 C CA . PRO A 1 82 ? 0.534 2.867 -2.570 1.00 97.94 82 PRO A CA 1
ATOM 647 C C . PRO A 1 82 ? -0.024 4.298 -2.590 1.00 97.94 82 PRO A C 1
ATOM 649 O O . PRO A 1 82 ? -0.303 4.854 -1.534 1.00 97.94 82 PRO A O 1
ATOM 652 N N . LYS A 1 83 ? -0.270 4.882 -3.771 1.00 97.56 83 LYS A N 1
ATOM 653 C CA . LYS A 1 83 ? -0.862 6.225 -3.917 1.00 97.56 83 LYS A CA 1
ATOM 654 C C . LYS A 1 83 ? -2.268 6.370 -3.320 1.00 97.56 83 LYS A C 1
ATOM 656 O O . LYS A 1 83 ? -2.739 7.484 -3.132 1.00 97.56 83 LYS A O 1
ATOM 661 N N . GLU A 1 84 ? -2.971 5.261 -3.078 1.00 98.31 84 GLU A N 1
ATOM 662 C CA . GLU A 1 84 ? -4.312 5.290 -2.485 1.00 98.31 84 GLU A CA 1
ATOM 663 C C . GLU A 1 84 ? -4.270 5.447 -0.956 1.00 98.31 84 GLU A C 1
ATOM 665 O O . GLU A 1 84 ? -5.311 5.707 -0.336 1.00 98.31 84 GLU A O 1
ATOM 670 N N . LEU A 1 85 ? -3.091 5.306 -0.337 1.00 98.31 85 LEU A N 1
ATOM 671 C CA . LEU A 1 85 ? -2.893 5.596 1.078 1.00 98.31 85 LEU A CA 1
ATOM 672 C C . LEU A 1 85 ? -3.149 7.086 1.362 1.00 98.31 85 LEU A C 1
ATOM 674 O O . LEU A 1 85 ? -2.985 7.949 0.504 1.00 98.31 85 LEU A O 1
ATOM 678 N N . VAL A 1 86 ? -3.609 7.388 2.572 1.00 98.38 86 VAL A N 1
ATOM 679 C CA . VAL A 1 86 ? -3.922 8.749 3.027 1.00 98.38 86 VAL A CA 1
ATOM 680 C C . VAL A 1 86 ? -2.845 9.205 3.998 1.00 98.38 86 VAL A C 1
ATOM 682 O O . VAL A 1 86 ? -2.467 8.443 4.882 1.00 98.38 86 VAL A O 1
ATOM 685 N N . ASP A 1 87 ? -2.350 10.429 3.851 1.00 98.00 87 ASP A N 1
ATOM 686 C CA . ASP A 1 87 ? -1.396 10.994 4.804 1.00 98.00 87 ASP A CA 1
ATOM 687 C C . ASP A 1 87 ? -2.116 11.324 6.122 1.00 98.00 87 ASP A C 1
ATOM 689 O O . ASP A 1 87 ? -3.135 12.018 6.123 1.00 98.00 87 ASP A O 1
ATOM 693 N N . SER A 1 88 ? -1.607 10.817 7.247 1.00 97.12 88 SER A N 1
ATOM 694 C CA . SER A 1 88 ? -2.091 11.141 8.594 1.00 97.12 88 SER A CA 1
ATOM 695 C C . SER A 1 88 ? -1.004 11.771 9.474 1.00 97.12 88 SER A C 1
ATOM 697 O O . SER A 1 88 ? -0.996 11.576 10.691 1.00 97.12 88 SER A O 1
ATOM 699 N N . GLY A 1 89 ? -0.033 12.461 8.875 1.00 97.06 89 GLY A N 1
ATOM 700 C CA . GLY A 1 89 ? 1.085 13.105 9.560 1.00 97.06 89 GLY A CA 1
ATOM 701 C C . GLY A 1 89 ? 2.290 12.176 9.675 1.00 97.06 89 GLY A C 1
ATOM 702 O O . GLY A 1 89 ? 3.150 12.164 8.797 1.00 97.06 89 GLY A O 1
ATOM 703 N N . LYS A 1 90 ? 2.370 11.392 10.757 1.00 95.31 90 LYS A N 1
ATOM 704 C CA . LYS A 1 90 ? 3.508 10.480 11.006 1.00 95.31 90 LYS A CA 1
ATOM 705 C C . LYS A 1 90 ? 3.494 9.233 10.110 1.00 95.31 90 LYS A C 1
ATOM 707 O O . LYS A 1 90 ? 4.538 8.649 9.838 1.00 95.31 90 LYS A O 1
ATOM 712 N N . ASN A 1 91 ? 2.308 8.823 9.672 1.00 98.12 91 ASN A N 1
ATOM 713 C CA . ASN A 1 91 ? 2.077 7.575 8.957 1.00 98.12 91 ASN A CA 1
ATOM 714 C C . ASN A 1 91 ? 1.240 7.822 7.704 1.00 98.12 91 ASN A C 1
ATOM 716 O O . ASN A 1 91 ? 0.477 8.786 7.625 1.00 98.12 91 ASN A O 1
ATOM 720 N N . TRP A 1 92 ? 1.324 6.874 6.784 1.00 98.44 92 TRP A N 1
ATOM 721 C CA . TRP A 1 92 ? 0.277 6.597 5.821 1.00 98.44 92 TRP A CA 1
ATOM 722 C C . TRP A 1 92 ? -0.810 5.738 6.472 1.00 98.44 92 TRP A C 1
ATOM 724 O O . TRP A 1 92 ? -0.522 4.834 7.259 1.00 98.44 92 TRP A O 1
ATOM 734 N N . VAL A 1 93 ? -2.071 5.999 6.138 1.00 98.38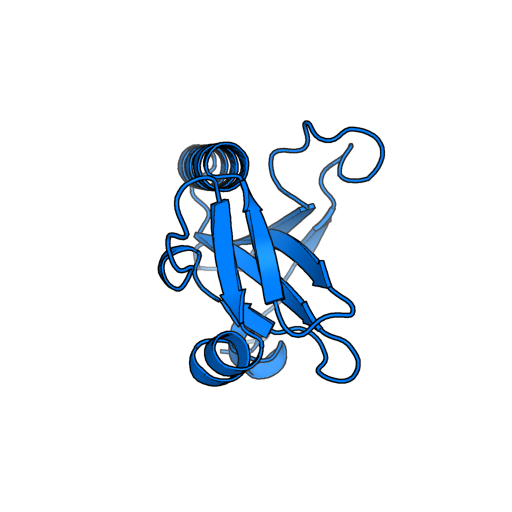 93 VAL A N 1
ATOM 735 C CA . VAL A 1 93 ? -3.224 5.261 6.656 1.00 98.38 93 VAL A CA 1
ATOM 736 C C . VAL A 1 93 ? -4.162 4.837 5.538 1.00 98.38 93 VAL A C 1
ATOM 738 O O . VAL A 1 93 ? -4.381 5.545 4.556 1.00 98.38 93 VAL A O 1
ATOM 741 N N . ILE A 1 94 ? -4.780 3.677 5.718 1.00 98.50 94 ILE A N 1
ATOM 742 C CA . ILE A 1 94 ? -5.890 3.226 4.888 1.00 98.50 94 ILE A CA 1
ATOM 743 C C . ILE A 1 94 ? -6.983 2.634 5.772 1.00 98.50 94 ILE A C 1
ATOM 745 O O . ILE A 1 94 ? -6.722 1.815 6.656 1.00 98.50 94 ILE A O 1
ATOM 749 N N . SER A 1 95 ? -8.220 3.079 5.553 1.00 98.38 95 SER A N 1
ATOM 750 C CA . SER A 1 95 ? -9.395 2.497 6.200 1.00 98.38 95 SER A CA 1
ATOM 751 C C . SER A 1 95 ? -9.913 1.310 5.398 1.00 98.38 95 SER A C 1
ATOM 753 O O . SER A 1 95 ? -9.772 1.273 4.176 1.00 98.38 95 SER A O 1
ATOM 755 N N . LEU A 1 96 ? -10.592 0.376 6.062 1.00 98.19 96 LEU A N 1
ATOM 756 C CA . LEU A 1 96 ? -11.262 -0.745 5.414 1.00 98.19 96 LEU A CA 1
ATOM 757 C C . LEU A 1 96 ? -12.247 -0.253 4.347 1.00 98.19 96 LEU A C 1
ATOM 759 O O . LEU A 1 96 ? -12.289 -0.800 3.249 1.00 98.19 96 LEU A O 1
ATOM 763 N N . LYS A 1 97 ? -12.998 0.817 4.640 1.00 98.25 97 LYS A N 1
ATOM 764 C CA . LYS A 1 97 ? -13.924 1.433 3.682 1.00 98.25 97 LYS A CA 1
ATOM 765 C C . LYS A 1 97 ? -13.202 1.838 2.392 1.00 98.25 97 LYS A C 1
ATOM 767 O O . LYS A 1 97 ? -13.618 1.423 1.315 1.00 98.25 97 LYS A O 1
ATOM 772 N N . LYS A 1 98 ? -12.101 2.591 2.496 1.00 98.25 98 LYS A N 1
ATOM 773 C CA . LYS A 1 98 ? -11.337 3.040 1.321 1.00 98.25 98 LYS A CA 1
ATOM 774 C C . LYS A 1 98 ? -10.623 1.876 0.628 1.00 98.25 98 LYS A C 1
ATOM 776 O O . LYS A 1 98 ? -10.587 1.828 -0.596 1.00 98.25 98 LYS A O 1
ATOM 781 N N . ALA A 1 99 ? -10.113 0.906 1.388 1.00 98.12 99 ALA A N 1
ATOM 782 C CA . ALA A 1 99 ? -9.505 -0.301 0.838 1.00 98.12 99 ALA A CA 1
ATOM 783 C C . ALA A 1 99 ? -10.506 -1.125 0.013 1.00 98.12 99 ALA A C 1
ATOM 785 O O . ALA A 1 99 ? -10.135 -1.636 -1.037 1.00 98.12 99 ALA A O 1
ATOM 786 N N . LYS A 1 100 ? -11.771 -1.228 0.441 1.00 97.50 100 LYS A N 1
ATOM 787 C CA . LYS A 1 100 ? -12.838 -1.874 -0.343 1.00 97.50 100 LYS A CA 1
ATOM 788 C C . LYS A 1 100 ? -13.206 -1.099 -1.605 1.00 97.50 100 LYS A C 1
ATOM 790 O O . LYS A 1 100 ? -13.576 -1.711 -2.597 1.00 97.50 100 LYS A O 1
ATOM 795 N N . GLU A 1 101 ? -13.134 0.228 -1.554 1.00 97.69 101 GLU A N 1
ATOM 796 C CA . GLU A 1 101 ? -13.471 1.096 -2.685 1.00 97.69 101 GLU A CA 1
ATOM 797 C C . GLU A 1 101 ? -12.383 1.091 -3.769 1.00 97.69 101 GLU A C 1
ATOM 799 O O . GLU A 1 101 ? -12.686 1.049 -4.958 1.00 97.69 101 GLU A O 1
ATOM 804 N N . LYS A 1 102 ? -11.110 1.158 -3.363 1.00 97.75 102 LYS A N 1
ATOM 805 C CA . LYS A 1 102 ? -9.966 1.310 -4.278 1.00 97.75 102 LYS A CA 1
ATOM 806 C C . LYS A 1 102 ? -9.223 0.006 -4.558 1.00 97.75 102 LYS A C 1
ATOM 808 O O . LYS A 1 102 ? -8.527 -0.100 -5.565 1.00 97.75 102 LYS A O 1
ATOM 813 N N . GLY A 1 103 ? -9.319 -0.960 -3.650 1.00 96.94 103 GLY A N 1
ATOM 814 C CA . GLY A 1 103 ? -8.614 -2.229 -3.739 1.00 96.94 103 GLY A CA 1
ATOM 815 C C . GLY A 1 103 ? -9.318 -3.243 -4.626 1.00 96.94 103 GLY A C 1
ATOM 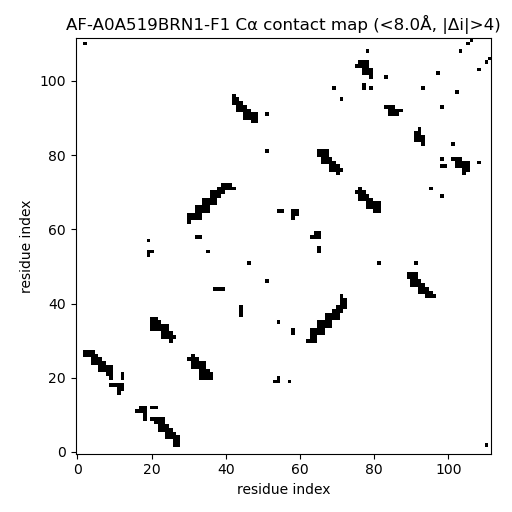816 O O . GLY A 1 103 ? -10.534 -3.240 -4.792 1.00 96.94 103 GLY A O 1
ATOM 817 N N . LEU A 1 104 ? -8.524 -4.155 -5.175 1.00 97.44 104 LEU A N 1
ATOM 818 C CA . LEU A 1 104 ? -8.995 -5.283 -5.968 1.00 97.44 104 LEU A CA 1
ATOM 819 C C . LEU A 1 104 ? -8.823 -6.580 -5.179 1.00 97.44 104 LEU A C 1
ATOM 821 O O . LEU A 1 104 ? -7.834 -6.752 -4.466 1.00 97.44 104 LEU A O 1
ATOM 825 N N . ARG A 1 105 ? -9.756 -7.524 -5.331 1.00 96.19 105 ARG A N 1
ATOM 826 C CA . ARG A 1 105 ? -9.555 -8.902 -4.854 1.00 96.19 105 ARG A CA 1
ATOM 827 C C . ARG A 1 105 ? -8.496 -9.610 -5.703 1.00 96.19 105 ARG A C 1
ATOM 829 O O . ARG A 1 105 ? -8.192 -9.177 -6.813 1.00 96.19 105 ARG A O 1
ATOM 836 N N . PHE A 1 106 ? -7.964 -10.728 -5.205 1.00 92.19 106 PHE A N 1
ATOM 837 C CA . PHE A 1 106 ? -6.898 -11.483 -5.877 1.00 92.19 106 PHE A CA 1
ATOM 838 C C . PHE A 1 106 ? -7.184 -11.761 -7.362 1.00 92.19 106 PHE A C 1
ATOM 840 O O . PHE A 1 106 ? -6.362 -11.415 -8.210 1.00 92.19 106 PHE A O 1
ATOM 847 N N . SER A 1 107 ? -8.355 -12.320 -7.683 1.00 90.88 107 SER A N 1
ATOM 848 C CA . SER A 1 107 ? -8.749 -12.613 -9.067 1.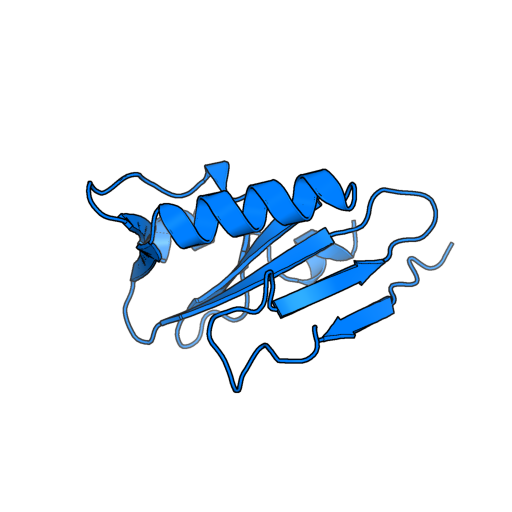00 90.88 107 SER A CA 1
ATOM 849 C C . SER A 1 107 ? -8.783 -11.342 -9.917 1.00 90.88 107 SER A C 1
ATOM 851 O O . SER A 1 107 ? -8.112 -11.244 -10.939 1.00 90.88 107 SER A O 1
ATOM 853 N N . GLN A 1 108 ? -9.451 -10.295 -9.433 1.00 92.44 108 GLN A N 1
ATOM 854 C CA . GLN A 1 108 ? -9.543 -9.004 -10.121 1.00 92.44 108 GLN A CA 1
ATOM 855 C C . GLN A 1 108 ? -8.180 -8.328 -10.342 1.00 92.44 108 GLN A C 1
ATOM 857 O O . GLN A 1 108 ? -8.007 -7.606 -11.324 1.00 92.44 108 GLN A O 1
ATOM 862 N N . PHE A 1 109 ? -7.223 -8.520 -9.431 1.00 92.19 109 PHE A N 1
ATOM 863 C CA . PHE A 1 109 ? -5.900 -7.907 -9.522 1.00 92.19 109 PHE A CA 1
ATOM 864 C C . PHE A 1 109 ? -4.957 -8.704 -10.433 1.00 92.19 109 PHE A C 1
ATOM 866 O O . PHE A 1 109 ? -4.271 -8.146 -11.294 1.00 92.19 109 PHE A O 1
ATOM 873 N N . PHE A 1 110 ? -4.904 -10.024 -10.257 1.00 87.12 110 PHE A N 1
ATOM 874 C CA . PHE A 1 110 ? -3.898 -10.862 -10.900 1.00 87.12 110 PHE A CA 1
ATOM 875 C C . PHE A 1 110 ? -4.389 -11.550 -12.172 1.00 87.12 110 PHE A C 1
ATOM 877 O O . PHE A 1 110 ? -3.552 -11.841 -13.027 1.00 87.12 110 PHE A O 1
ATOM 884 N N . GLU A 1 111 ? -5.678 -11.839 -12.316 1.00 81.75 111 GLU A N 1
ATOM 885 C CA . GLU A 1 111 ? -6.217 -12.628 -13.438 1.00 81.75 111 GLU A CA 1
ATOM 886 C C . GLU A 1 111 ? -6.609 -11.787 -14.654 1.00 81.75 111 GLU A C 1
ATOM 888 O O . GLU A 1 111 ? -6.882 -12.361 -15.704 1.00 81.75 111 GLU A O 1
ATOM 893 N N . LYS A 1 112 ? -6.506 -10.457 -14.554 1.00 64.81 112 LYS A N 1
ATOM 894 C CA . LYS A 1 112 ? -6.445 -9.569 -15.722 1.00 64.81 112 LYS A CA 1
ATOM 895 C 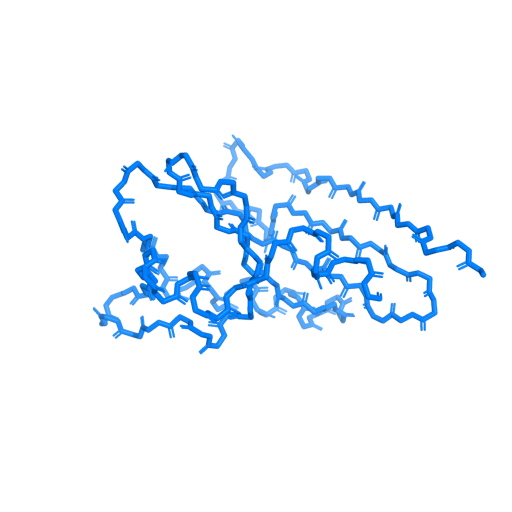C . LYS A 1 112 ? -5.263 -9.896 -16.636 1.00 64.81 112 LYS A C 1
ATOM 897 O O . LYS A 1 112 ? -4.121 -10.116 -16.141 1.00 64.81 112 LYS A O 1
#

Foldseek 3Di:
DDFDKDKDAFPPLPPDPPGLAGMWMDTPPDATEGEHEDEDQDQKDWAFPVSLVSNVVVCVVVVHAYWYWYYYPPPATWIAHPVLFDDPDGTTMDGNVSSVVGTDHPCRVRVD

Solvent-accessible surface area (backbone atoms only — not comparable to full-atom values): 6334 Å² total; per-residue (Å²): 132,83,89,62,69,53,72,46,74,40,86,50,52,83,82,46,94,81,38,64,39,38,35,42,35,50,44,76,100,49,81,29,33,29,30,42,74,51,72,29,88,55,63,53,46,78,44,50,48,64,60,55,50,50,30,46,50,49,20,56,75,73,64,31,46,54,32,36,36,39,34,42,73,95,70,53,60,28,40,32,55,67,84,74,49,38,84,68,83,76,27,32,35,43,40,50,72,57,42,65,73,70,29,30,45,64,61,72,61,65,72,107

pLDDT: mean 89.3, std 14.32, range [42.0, 98.5]